Protein AF-A0A3D9FCT5-F1 (afdb_monomer_lite)

Foldseek 3Di:
DDDDDDDDDPDDPDDDDDDDDDQDPVRVVVVVVVVVVVVVVVVVDDDLVRLLVLLLLLLLLLQVLLVVLCVVLVVCVPPPVVSSVVSNVSSVVSNVRSVVSLVSSQVSCPPPVNVDHSVVSVVSSVVVNVVLVVQCPDPVSVVVSVVVSVVSNVVSVCSVPVPD

Secondary structure (DSSP, 8-state):
-------------S-------PPPHHHHHHHHHHHHHHHHHHHSS--HHHHHHHHHHHHHHHHHHHHHHHHHHHHSTTT-HHHHHHHHHHHHHHHHHHHHHHHHHHHHHTSTTT---HHHHHHHHHHHHHHHHHHT-SHHHHHHHHHHHHHHHHHHHHHH-TT-

Radius of gyration: 26.26 Å; chains: 1; bounding box: 76×43×73 Å

Structure (mmCIF, N/CA/C/O backbone):
data_AF-A0A3D9FCT5-F1
#
_entry.id   AF-A0A3D9FCT5-F1
#
loop_
_atom_site.group_PDB
_atom_site.id
_atom_site.type_symbol
_atom_site.label_atom_id
_atom_site.label_alt_id
_atom_site.label_comp_id
_atom_site.label_asym_id
_atom_site.label_entity_id
_atom_site.label_seq_id
_atom_site.pdbx_PDB_ins_code
_atom_site.Cartn_x
_atom_site.Cartn_y
_atom_site.Cartn_z
_atom_site.occupancy
_atom_site.B_iso_or_equiv
_atom_site.auth_seq_id
_atom_site.auth_comp_id
_atom_site.auth_asym_id
_atom_site.auth_atom_id
_atom_site.pdbx_PDB_model_num
ATOM 1 N N . MET A 1 1 ? -57.224 16.561 45.538 1.00 36.69 1 MET A N 1
ATOM 2 C CA . MET A 1 1 ? -55.895 16.818 46.133 1.00 36.69 1 MET A CA 1
ATOM 3 C C . MET A 1 1 ? -54.848 16.616 45.041 1.00 36.69 1 MET A C 1
ATOM 5 O O . MET A 1 1 ? -55.021 15.709 44.241 1.00 36.69 1 MET A O 1
ATOM 9 N N . LYS A 1 2 ? -53.867 17.530 44.973 1.00 34.72 2 LYS A N 1
ATOM 10 C CA . LYS A 1 2 ? -52.648 17.549 44.124 1.00 34.72 2 LYS A CA 1
ATOM 11 C C . LYS A 1 2 ? -51.843 16.222 44.280 1.00 34.72 2 LYS A C 1
ATOM 13 O O . LYS A 1 2 ? -52.062 15.564 45.287 1.00 34.72 2 LYS A O 1
ATOM 18 N N . MET A 1 3 ? -50.932 15.744 43.418 1.00 29.39 3 MET A N 1
ATOM 19 C CA . MET A 1 3 ? -49.929 16.361 42.528 1.00 29.39 3 MET A CA 1
ATOM 20 C C . MET A 1 3 ? -49.534 15.420 41.362 1.00 29.39 3 MET A C 1
ATOM 22 O O . MET A 1 3 ? -49.695 14.207 41.454 1.00 29.39 3 MET A O 1
ATOM 26 N N . LEU A 1 4 ? -48.962 16.024 40.312 1.00 44.72 4 LEU A N 1
ATOM 27 C CA . LEU A 1 4 ? -48.116 15.435 39.263 1.00 44.72 4 LEU A CA 1
ATOM 28 C C . LEU A 1 4 ? -46.773 14.915 39.817 1.00 44.72 4 LEU A C 1
ATOM 30 O O . LEU A 1 4 ? -46.311 15.407 40.844 1.00 44.72 4 LEU A O 1
ATOM 34 N N . GLY A 1 5 ? -46.102 14.032 39.069 1.00 28.80 5 GLY A N 1
ATOM 35 C CA . GLY A 1 5 ? -44.685 13.711 39.270 1.00 28.80 5 GLY A CA 1
ATOM 36 C C . GLY A 1 5 ? -44.105 12.821 38.167 1.00 28.80 5 GLY A C 1
ATOM 37 O O . GLY A 1 5 ? -44.122 11.602 38.291 1.00 28.80 5 GLY A O 1
ATOM 38 N N . LEU A 1 6 ? -43.605 13.443 37.092 1.00 39.25 6 LEU A N 1
ATOM 39 C CA . LEU A 1 6 ? -42.576 12.868 36.217 1.00 39.25 6 LEU A CA 1
ATOM 40 C C . LEU A 1 6 ? -41.269 12.709 37.011 1.00 39.25 6 LEU A C 1
ATOM 42 O O . LEU A 1 6 ? -40.951 13.591 37.801 1.00 39.25 6 LEU A O 1
ATOM 46 N N . SER A 1 7 ? -40.475 11.679 36.715 1.00 37.06 7 SER A N 1
ATOM 47 C CA . SER A 1 7 ? -39.052 11.869 36.391 1.00 37.06 7 SER A CA 1
ATOM 48 C C . SER A 1 7 ? -38.429 10.557 35.913 1.00 37.06 7 SER A C 1
ATOM 50 O O . SER A 1 7 ? -38.419 9.552 36.624 1.00 37.06 7 SER A O 1
ATOM 52 N N . ALA A 1 8 ? -37.938 10.597 34.678 1.00 38.84 8 ALA A N 1
ATOM 53 C CA . ALA A 1 8 ? -37.021 9.641 34.093 1.00 38.84 8 ALA A CA 1
ATOM 54 C C . ALA A 1 8 ? -35.593 10.138 34.344 1.00 38.84 8 ALA A C 1
ATOM 56 O O . ALA A 1 8 ? -35.323 11.308 34.103 1.00 38.84 8 ALA A O 1
ATOM 57 N N . CYS A 1 9 ? 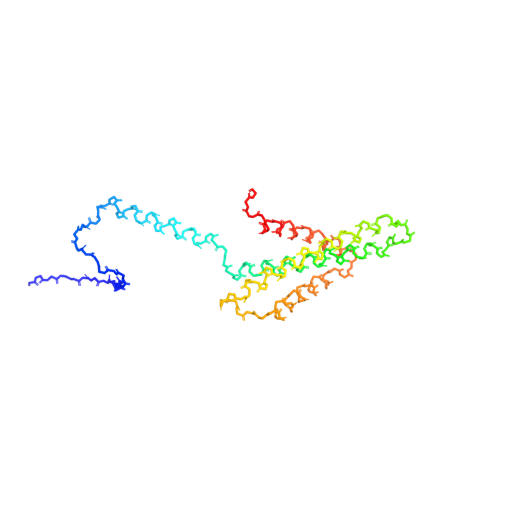-34.720 9.247 34.816 1.00 32.66 9 CYS A N 1
ATOM 58 C CA . CYS A 1 9 ? -33.325 9.066 34.390 1.00 32.66 9 CYS A CA 1
ATOM 59 C C . CYS A 1 9 ? -32.576 8.297 35.477 1.00 32.66 9 CYS A C 1
ATOM 61 O O . CYS A 1 9 ? -32.155 8.836 36.497 1.00 32.66 9 CYS A O 1
ATOM 63 N N . ALA A 1 10 ? -32.415 7.001 35.230 1.00 38.84 10 ALA A N 1
ATOM 64 C CA . ALA A 1 10 ? -31.436 6.173 35.901 1.00 38.84 10 ALA A CA 1
ATOM 65 C C . ALA A 1 10 ? -30.090 6.367 35.192 1.00 38.84 10 ALA A C 1
ATOM 67 O O . ALA A 1 10 ? -29.817 5.697 34.202 1.00 38.84 10 ALA A O 1
ATOM 68 N N . ILE A 1 11 ? -29.260 7.279 35.696 1.00 44.97 11 ILE A N 1
ATOM 69 C CA . ILE A 1 11 ? -27.805 7.231 35.520 1.00 44.97 11 ILE A CA 1
ATOM 70 C C . ILE A 1 11 ? -27.216 7.600 36.878 1.00 44.97 11 ILE A C 1
ATOM 72 O O . ILE A 1 11 ? -27.303 8.739 37.320 1.00 44.97 11 ILE A O 1
ATOM 76 N N . GLY A 1 12 ? -26.685 6.605 37.580 1.00 33.50 12 GLY A N 1
ATOM 77 C CA . GLY A 1 12 ? -26.178 6.782 38.934 1.00 33.50 12 GLY A CA 1
ATOM 78 C C . GLY A 1 12 ? -25.280 5.626 39.331 1.00 33.50 12 GLY A C 1
ATOM 79 O O . GLY A 1 12 ? -25.674 4.774 40.121 1.00 33.50 12 GLY A O 1
ATOM 80 N N . ALA A 1 13 ? -24.078 5.591 38.762 1.00 44.06 13 ALA A N 1
ATOM 81 C CA . ALA A 1 13 ? -22.981 4.784 39.281 1.00 44.06 13 ALA A CA 1
ATOM 82 C C . ALA A 1 13 ? -21.635 5.477 39.032 1.00 44.06 13 ALA A C 1
ATOM 84 O O .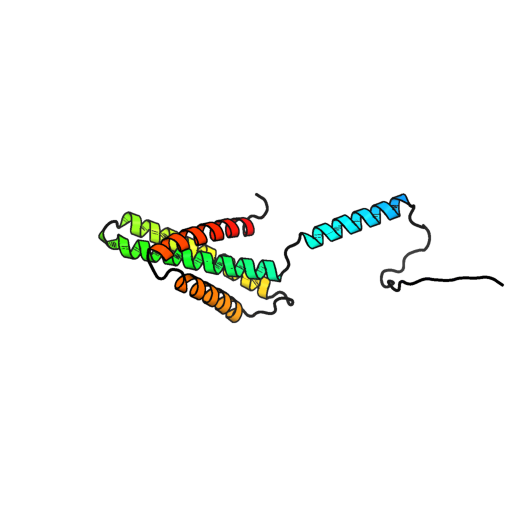 ALA A 1 13 ? -20.757 4.911 38.395 1.00 44.06 13 ALA A O 1
ATOM 85 N N . LEU A 1 14 ? -21.460 6.692 39.558 1.00 42.12 14 LEU A N 1
ATOM 86 C CA . LEU A 1 14 ? -20.135 7.198 39.914 1.00 42.12 14 LEU A CA 1
ATOM 87 C C . LEU A 1 14 ? -20.218 8.119 41.142 1.00 42.12 14 LEU A C 1
ATOM 89 O O . LEU A 1 14 ? -20.813 9.185 41.105 1.00 42.12 14 LEU A O 1
ATOM 93 N N . LEU A 1 15 ? -19.541 7.648 42.193 1.00 40.22 15 LEU A N 1
ATOM 94 C CA . LEU A 1 15 ? -18.852 8.397 43.247 1.00 40.22 15 LEU A CA 1
ATOM 95 C C . LEU A 1 15 ? -19.678 9.052 44.370 1.00 40.22 15 LEU A C 1
ATOM 97 O O . LEU A 1 15 ? -20.248 10.130 44.272 1.00 40.22 15 LEU A O 1
ATOM 101 N N . LEU A 1 16 ? -19.584 8.384 45.521 1.00 44.53 16 LEU A N 1
ATOM 102 C CA . LEU A 1 16 ? -19.779 8.901 46.871 1.00 44.53 16 LEU A CA 1
ATOM 103 C C . LEU A 1 16 ? -18.784 10.038 47.186 1.00 44.53 16 LEU A C 1
ATOM 105 O O . LEU A 1 16 ? -17.700 9.746 47.681 1.00 44.53 16 LEU A O 1
ATOM 109 N N . VAL A 1 17 ? -19.163 11.305 46.992 1.00 41.66 17 VAL A N 1
ATOM 110 C CA . VAL A 1 17 ? -18.667 12.454 47.782 1.00 41.66 17 VAL A CA 1
ATOM 111 C C . VAL A 1 17 ? -19.766 13.524 47.851 1.00 41.66 17 VAL A C 1
ATOM 113 O O . VAL A 1 17 ? -20.200 14.019 46.825 1.00 41.66 17 VAL A O 1
ATOM 116 N N . GLY A 1 18 ? -20.197 13.857 49.074 1.00 34.03 18 GLY A N 1
ATOM 117 C CA . GLY A 1 18 ? -20.740 15.160 49.497 1.00 34.03 18 GLY A CA 1
ATOM 118 C C . GLY A 1 18 ? -21.836 15.835 48.660 1.00 34.03 18 GLY A C 1
ATOM 119 O O . GLY A 1 18 ? -21.551 16.511 47.683 1.00 34.03 18 GLY A O 1
ATOM 120 N N . CYS A 1 19 ? -23.080 15.792 49.148 1.00 36.09 19 CYS A N 1
ATOM 121 C CA . CYS A 1 19 ? -24.121 16.749 48.767 1.00 36.09 19 CYS A CA 1
ATOM 122 C C . CYS A 1 19 ? -23.696 18.187 49.107 1.00 36.09 19 CYS A C 1
ATOM 124 O O . CYS A 1 19 ? -23.344 18.430 50.265 1.00 36.09 19 CYS A O 1
ATOM 126 N N . SER A 1 20 ? -23.828 19.117 48.156 1.00 44.97 20 SER A N 1
ATOM 127 C CA . SER A 1 20 ? -24.456 20.455 48.265 1.00 44.97 20 SER A CA 1
ATOM 128 C C . SER A 1 20 ? -23.808 21.386 47.243 1.00 44.97 20 SER A C 1
ATOM 130 O O . SER A 1 20 ? -22.783 21.960 47.566 1.00 44.97 20 SER A O 1
ATOM 132 N N . ASP A 1 21 ? -24.374 21.477 46.041 1.00 47.72 21 ASP A N 1
ATOM 133 C CA . ASP A 1 21 ? -24.409 22.673 45.186 1.00 47.72 21 ASP A CA 1
ATOM 134 C C . ASP A 1 21 ? -25.190 22.268 43.924 1.00 47.72 21 ASP A C 1
ATOM 136 O O . ASP A 1 21 ? -24.747 21.416 43.153 1.00 47.72 21 ASP A O 1
ATOM 140 N N . ASP A 1 22 ? -26.413 22.788 43.773 1.00 55.84 22 ASP A N 1
ATOM 141 C CA . ASP A 1 22 ? -27.092 22.759 42.474 1.00 55.84 22 ASP A CA 1
ATOM 142 C C . ASP A 1 22 ? -26.204 23.558 41.509 1.00 55.84 22 ASP A C 1
ATOM 144 O O . ASP A 1 22 ? -25.872 24.703 41.843 1.00 55.84 22 ASP A O 1
ATOM 148 N N . PRO A 1 23 ? -25.792 22.996 40.356 1.00 51.84 23 PRO A N 1
ATOM 149 C CA . PRO A 1 23 ? -25.007 23.747 39.391 1.00 51.84 23 PRO A CA 1
ATOM 150 C C . PRO A 1 23 ? -25.776 25.018 39.044 1.00 51.84 23 PRO A C 1
ATOM 152 O O . PRO A 1 23 ? -26.983 24.997 38.781 1.00 51.84 23 PRO A O 1
ATOM 155 N N . THR A 1 24 ? -25.088 26.154 39.090 1.00 64.25 24 THR A N 1
ATOM 156 C CA . THR A 1 24 ? -25.694 27.403 38.629 1.00 64.25 24 THR A CA 1
ATOM 157 C C . THR A 1 24 ? -26.109 27.243 37.163 1.00 64.25 24 THR A C 1
ATOM 159 O O . THR A 1 24 ? -25.499 26.473 36.423 1.00 64.25 24 THR A O 1
ATOM 162 N N . ALA A 1 25 ? -27.124 27.981 36.702 1.00 62.12 25 ALA A N 1
ATOM 163 C CA . ALA A 1 25 ? -27.547 27.916 35.297 1.00 62.12 25 ALA A CA 1
ATOM 164 C C . ALA A 1 25 ? -26.379 28.164 34.312 1.00 62.12 25 ALA A C 1
ATOM 166 O O . ALA A 1 25 ? -26.404 27.681 33.186 1.00 62.12 25 ALA A O 1
ATOM 167 N N . GLU A 1 26 ? -25.341 28.886 34.746 1.00 59.94 26 GLU A N 1
ATOM 168 C CA . GLU A 1 26 ? -24.109 29.124 33.987 1.00 59.94 26 GLU A CA 1
ATOM 169 C C . GLU A 1 26 ? -23.186 27.886 33.946 1.00 59.94 26 GLU A C 1
ATOM 171 O O . GLU A 1 26 ? -22.621 27.589 32.894 1.00 59.94 26 GLU A O 1
ATOM 176 N N . GLU A 1 27 ? -23.081 27.107 35.030 1.00 58.75 27 GLU A N 1
ATOM 177 C CA . GLU A 1 27 ? -22.373 25.813 35.046 1.00 58.75 27 GLU A CA 1
ATOM 178 C C . GLU A 1 27 ? -23.103 24.729 34.250 1.00 58.75 27 GLU A C 1
ATOM 180 O O . GLU A 1 27 ? -22.456 23.919 33.588 1.00 58.75 27 GLU A O 1
ATOM 185 N N . GLU A 1 28 ? -24.437 24.717 34.278 1.00 56.22 28 GLU A N 1
ATOM 186 C CA . GLU A 1 28 ? -25.246 23.785 33.484 1.00 56.22 28 GLU A CA 1
ATOM 187 C C . GLU A 1 28 ? -25.067 24.044 31.980 1.00 56.22 28 GLU A C 1
ATOM 189 O O . GLU A 1 28 ? -24.857 23.108 31.207 1.00 56.22 28 GLU A O 1
ATOM 194 N N . VAL A 1 29 ? -25.063 25.316 31.559 1.00 71.62 29 VAL A N 1
ATOM 195 C CA . VAL A 1 29 ? -24.788 25.703 30.164 1.00 71.62 29 VAL A CA 1
ATOM 196 C C . VAL A 1 29 ? -23.357 25.341 29.763 1.00 71.62 29 VAL A C 1
ATOM 198 O O . VAL A 1 29 ? -23.169 24.749 28.701 1.00 71.62 29 VAL A O 1
ATOM 201 N N . ALA A 1 30 ? -22.362 25.598 30.619 1.00 68.25 30 ALA A N 1
ATOM 202 C CA . ALA A 1 30 ? -20.970 25.240 30.342 1.00 68.25 30 ALA A CA 1
ATOM 203 C C . ALA A 1 30 ? -20.758 23.718 30.220 1.00 68.25 30 ALA A C 1
ATOM 205 O O . ALA A 1 30 ? -20.000 23.266 29.364 1.00 68.25 30 ALA A O 1
ATOM 206 N N . GLN A 1 31 ? -21.450 22.907 31.027 1.00 67.75 31 GLN A N 1
ATOM 207 C CA . GLN A 1 31 ? -21.402 21.444 30.918 1.00 67.75 31 GLN A CA 1
ATOM 208 C C . GLN A 1 31 ? -22.101 20.928 29.653 1.00 67.75 31 GLN A C 1
ATOM 210 O O . GLN A 1 31 ? -21.633 19.961 29.050 1.00 67.75 31 GLN A O 1
ATOM 215 N N . ILE A 1 32 ? -23.187 21.574 29.217 1.00 72.81 32 ILE A N 1
ATOM 216 C CA . ILE A 1 32 ? -23.876 21.245 27.961 1.00 72.81 32 ILE A CA 1
ATOM 217 C C . ILE A 1 32 ? -23.008 21.611 26.749 1.00 72.81 32 ILE A C 1
ATOM 219 O O . ILE A 1 32 ? -22.915 20.819 25.811 1.00 72.81 32 ILE A O 1
ATOM 223 N N . GLU A 1 33 ? -22.355 22.775 26.762 1.00 72.25 33 GLU A N 1
ATOM 224 C CA . GLU A 1 33 ? -21.433 23.195 25.700 1.00 72.25 33 GLU A CA 1
ATOM 225 C C . GLU A 1 33 ? -20.197 22.292 25.644 1.00 72.25 33 GLU A C 1
ATOM 227 O O . GLU A 1 33 ? -19.893 21.759 24.579 1.00 72.25 33 GLU A O 1
ATOM 232 N N . ALA A 1 34 ? -19.569 21.991 26.785 1.00 66.31 34 ALA A N 1
ATOM 233 C CA . ALA A 1 34 ? -18.449 21.050 26.852 1.00 66.31 34 ALA A CA 1
ATOM 234 C C . ALA A 1 34 ? -18.849 19.631 26.405 1.00 66.31 34 ALA A C 1
ATOM 236 O O . ALA A 1 34 ? -18.096 18.955 25.705 1.00 66.31 34 ALA A O 1
ATOM 237 N N . GLY A 1 35 ? -20.055 19.179 26.764 1.00 65.31 35 GLY A N 1
ATOM 238 C CA . GLY A 1 35 ? -20.604 17.907 26.294 1.00 65.31 35 GLY A CA 1
ATOM 239 C C . GLY A 1 35 ? -20.850 17.887 24.783 1.00 65.31 35 GLY A C 1
ATOM 240 O O . GLY A 1 35 ? -20.651 16.857 24.142 1.00 65.31 35 GLY A O 1
ATOM 241 N N . ARG A 1 36 ? -21.235 19.025 24.195 1.00 68.94 36 ARG A N 1
ATOM 242 C CA . ARG A 1 36 ? -21.443 19.178 22.751 1.00 68.94 36 ARG A CA 1
ATOM 243 C C . ARG A 1 36 ? -20.125 19.228 21.981 1.00 68.94 36 ARG A C 1
ATOM 245 O O . ARG A 1 36 ? -20.025 18.580 20.944 1.00 68.94 36 ARG A O 1
ATOM 252 N N . GLU A 1 37 ? -19.126 19.936 22.495 1.00 66.06 37 GLU A N 1
ATOM 253 C CA . GLU A 1 37 ? -17.777 19.962 21.920 1.00 66.06 37 GLU A CA 1
ATOM 254 C C . GLU A 1 37 ? -17.118 18.579 21.985 1.00 66.06 37 GLU A C 1
ATOM 256 O O . GLU A 1 37 ? -16.550 18.122 20.997 1.00 66.06 37 GLU A O 1
ATOM 261 N N . ALA A 1 38 ? -17.269 17.857 23.100 1.00 61.47 38 ALA A N 1
ATOM 262 C CA . ALA A 1 38 ? -16.791 16.481 23.222 1.00 61.47 38 ALA A CA 1
ATOM 263 C C . ALA A 1 38 ? -17.535 15.507 22.289 1.00 61.47 38 ALA A C 1
ATOM 265 O O . ALA A 1 38 ? -16.916 14.597 21.738 1.00 61.47 38 ALA A O 1
ATOM 266 N N . ALA A 1 39 ? -18.843 15.696 22.083 1.00 62.94 39 ALA A N 1
ATOM 267 C CA . ALA A 1 39 ? -19.623 14.897 21.139 1.00 62.94 39 ALA A CA 1
ATOM 268 C C . ALA A 1 39 ? -19.211 15.161 19.681 1.00 62.94 39 ALA A C 1
ATOM 270 O O . ALA A 1 39 ? -19.045 14.209 18.926 1.00 62.94 39 ALA A O 1
ATOM 271 N N . GLN A 1 40 ? -18.970 16.420 19.303 1.00 61.28 40 GLN A N 1
ATOM 272 C CA . GLN A 1 40 ? -18.458 16.759 17.970 1.00 61.28 40 GLN A CA 1
ATOM 273 C C . GLN A 1 40 ? -17.032 16.236 17.756 1.00 61.28 40 GLN A C 1
ATOM 275 O O . GLN A 1 40 ? -16.759 15.629 16.729 1.00 61.28 40 GLN A O 1
ATOM 280 N N . ALA A 1 41 ? -16.149 16.352 18.752 1.00 59.69 41 ALA A N 1
ATOM 281 C CA . ALA A 1 41 ? -14.801 15.787 18.671 1.00 59.69 41 ALA A CA 1
ATOM 282 C C . ALA A 1 41 ? -14.807 14.249 18.541 1.00 59.69 41 ALA A C 1
ATOM 284 O O . ALA A 1 41 ? -13.942 13.672 17.880 1.00 59.69 41 ALA A O 1
ATOM 285 N N . ALA A 1 42 ? -15.788 13.573 19.148 1.00 60.00 42 ALA A N 1
ATOM 286 C CA . ALA A 1 42 ? -15.983 12.134 18.988 1.00 60.00 42 ALA A CA 1
ATOM 287 C C . ALA A 1 42 ? -16.544 11.756 17.602 1.00 60.00 42 ALA A C 1
ATOM 289 O O . ALA A 1 42 ? -16.188 10.697 17.090 1.00 60.00 42 ALA A O 1
ATOM 290 N N . GLU A 1 43 ? -17.378 12.602 16.987 1.00 59.50 43 GLU A N 1
ATOM 291 C CA . GLU A 1 43 ? -17.862 12.426 15.605 1.00 59.50 43 GLU A CA 1
ATOM 292 C C . GLU A 1 43 ? -16.758 12.661 14.560 1.00 59.50 43 GLU A C 1
ATOM 294 O O . GLU A 1 43 ? -16.710 11.951 13.556 1.00 59.50 43 GLU A O 1
ATOM 299 N N . ASP A 1 44 ? -15.838 13.593 14.823 1.00 62.69 44 ASP A N 1
ATOM 300 C CA . ASP A 1 44 ? -14.695 13.896 13.951 1.00 62.69 44 ASP A CA 1
ATOM 301 C C . ASP A 1 44 ? -13.539 12.886 14.098 1.00 62.69 44 ASP A C 1
ATOM 303 O O . ASP A 1 44 ? -12.590 12.894 13.310 1.00 62.69 44 ASP A O 1
ATOM 307 N N . THR A 1 45 ? -13.601 11.986 15.087 1.00 67.94 45 THR A N 1
ATOM 308 C CA . THR A 1 45 ? -12.595 10.933 15.259 1.00 67.94 45 THR A CA 1
ATOM 309 C C . THR A 1 45 ? -12.896 9.768 14.305 1.00 67.94 45 THR A C 1
ATOM 311 O O . THR A 1 45 ? -13.919 9.097 14.468 1.00 67.94 45 THR A O 1
ATOM 314 N N . PRO A 1 46 ? -12.023 9.460 13.322 1.00 72.00 46 PRO A N 1
ATOM 315 C CA . PRO A 1 46 ? -12.254 8.343 12.413 1.00 72.00 46 PRO A CA 1
ATOM 316 C C . PRO A 1 46 ? -12.363 7.028 13.193 1.00 72.00 46 PR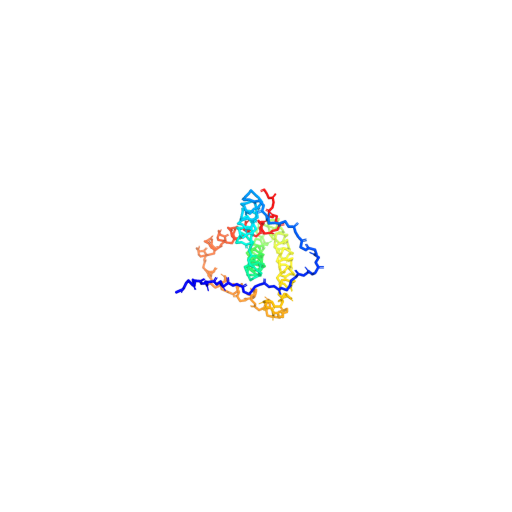O A C 1
ATOM 318 O O . PRO A 1 46 ? -11.542 6.738 14.066 1.00 72.00 46 PRO A O 1
ATOM 321 N N . SER A 1 47 ? -13.373 6.218 12.867 1.00 84.31 47 SER A N 1
ATOM 322 C CA . SER A 1 47 ? -13.594 4.928 13.527 1.00 84.31 47 SER A CA 1
ATOM 323 C C . SER A 1 47 ? -12.385 4.000 13.370 1.00 84.31 47 SER A C 1
ATOM 325 O O . SER A 1 47 ? -11.656 4.078 12.380 1.00 84.31 47 SER A O 1
ATOM 327 N N . VAL A 1 48 ? -12.192 3.074 14.316 1.00 83.12 48 VAL A N 1
ATOM 328 C CA . VAL A 1 48 ? -11.111 2.069 14.252 1.00 83.12 48 VAL A CA 1
ATOM 329 C C . VAL A 1 48 ? -11.179 1.271 12.940 1.00 83.12 48 VAL A C 1
ATOM 331 O O . VAL A 1 48 ? -10.149 0.996 12.331 1.00 83.12 48 VAL A O 1
ATOM 334 N N . GLN A 1 49 ? -12.391 0.979 12.451 1.00 83.88 49 GLN A N 1
ATOM 335 C CA . GLN A 1 49 ? -12.608 0.342 11.147 1.00 83.88 49 GLN A CA 1
ATOM 336 C C . GLN A 1 49 ? -12.129 1.215 9.984 1.00 83.88 49 GLN A C 1
ATOM 338 O O . GLN A 1 49 ? -11.423 0.721 9.115 1.00 83.88 49 GLN A O 1
ATOM 343 N N . SER A 1 50 ? -12.453 2.511 9.989 1.00 86.06 50 SER A N 1
ATOM 344 C CA . SER A 1 50 ? -11.994 3.448 8.954 1.00 86.06 50 SER A 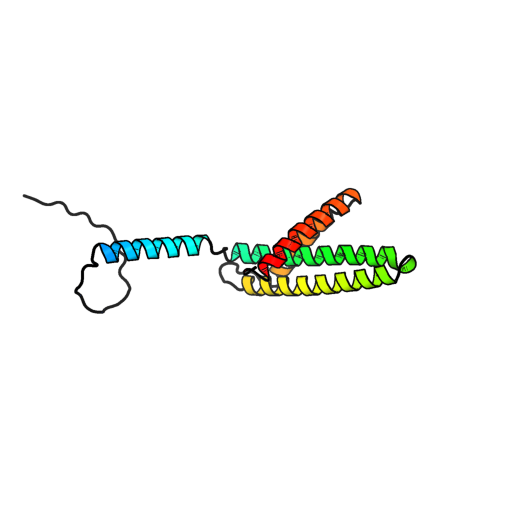CA 1
ATOM 345 C C . SER A 1 50 ? -10.466 3.545 8.922 1.00 86.06 50 SER A C 1
ATOM 347 O O . SER A 1 50 ? -9.858 3.512 7.855 1.00 86.06 50 SER A O 1
ATOM 349 N N . GLN A 1 51 ? -9.825 3.582 10.095 1.00 84.94 51 GLN A N 1
ATOM 350 C CA . GLN A 1 51 ? -8.364 3.585 10.202 1.00 84.94 51 GLN A CA 1
ATOM 351 C C . GLN A 1 51 ? -7.744 2.279 9.680 1.00 84.94 51 GLN A C 1
ATOM 353 O O . GLN A 1 51 ? -6.719 2.316 9.000 1.00 84.94 51 GLN A O 1
ATOM 358 N N . TYR A 1 52 ? -8.368 1.132 9.971 1.00 87.19 52 TYR A N 1
ATOM 359 C CA . TYR A 1 52 ? -7.951 -0.165 9.439 1.00 87.19 52 TYR A CA 1
ATOM 360 C C . TYR A 1 52 ? -8.057 -0.209 7.911 1.00 87.19 52 TYR A C 1
ATOM 362 O O . TYR A 1 52 ? -7.072 -0.514 7.239 1.00 87.19 52 TYR A O 1
ATOM 370 N N . ASP A 1 53 ? -9.225 0.136 7.364 1.00 86.69 53 ASP A N 1
ATOM 371 C CA . ASP A 1 53 ? -9.492 0.102 5.924 1.00 86.69 53 ASP A CA 1
ATOM 372 C C . ASP A 1 53 ? -8.533 1.028 5.166 1.00 86.69 53 ASP A C 1
ATOM 374 O O . ASP A 1 53 ? -8.005 0.660 4.116 1.00 86.69 53 ASP A O 1
ATOM 378 N N . ALA A 1 54 ? -8.244 2.201 5.734 1.00 86.69 54 ALA A N 1
ATOM 379 C CA . ALA A 1 54 ? -7.292 3.144 5.171 1.00 86.69 54 ALA A CA 1
ATOM 380 C C . ALA A 1 54 ? -5.855 2.593 5.173 1.00 86.69 54 ALA A C 1
ATOM 382 O O . ALA A 1 54 ? -5.170 2.670 4.156 1.00 86.69 54 ALA A O 1
ATOM 383 N N . ALA A 1 55 ? -5.404 1.967 6.267 1.00 87.25 55 ALA A N 1
ATOM 384 C CA . ALA A 1 55 ? -4.072 1.362 6.334 1.00 87.25 55 ALA A CA 1
ATOM 385 C C . ALA A 1 55 ? -3.910 0.186 5.350 1.00 87.25 55 ALA A C 1
ATOM 387 O O . ALA A 1 55 ? -2.877 0.067 4.689 1.00 87.25 55 ALA A O 1
ATOM 388 N N . VAL A 1 56 ? -4.938 -0.658 5.206 1.00 88.19 56 VAL A N 1
ATOM 389 C CA . VAL A 1 56 ? -4.960 -1.749 4.217 1.00 88.19 56 VAL A CA 1
ATOM 390 C C . VAL A 1 56 ? -4.951 -1.194 2.790 1.00 88.19 56 VAL A C 1
ATOM 392 O O . VAL A 1 56 ? -4.180 -1.676 1.956 1.00 88.19 56 VAL A O 1
ATOM 395 N N . GLY A 1 57 ? -5.759 -0.164 2.517 1.00 88.00 57 GLY A N 1
ATOM 396 C CA . GLY A 1 57 ? -5.781 0.532 1.230 1.00 88.00 57 GLY A CA 1
ATOM 397 C C . GLY A 1 57 ? -4.404 1.080 0.864 1.00 88.00 57 GLY A C 1
ATOM 398 O O . GLY A 1 57 ? -3.875 0.749 -0.191 1.00 88.00 57 GLY A O 1
ATOM 399 N N . CYS A 1 58 ? -3.764 1.799 1.784 1.00 88.25 58 CYS A N 1
ATOM 400 C CA . CYS A 1 58 ? -2.433 2.362 1.573 1.00 88.25 58 CYS A CA 1
ATOM 401 C C . CYS A 1 58 ? -1.346 1.311 1.356 1.00 88.25 58 CYS A C 1
ATOM 403 O O . CYS A 1 58 ? -0.488 1.478 0.486 1.00 88.25 58 CYS A O 1
ATOM 405 N N . ALA A 1 59 ? -1.397 0.198 2.091 1.00 87.62 59 ALA A N 1
ATOM 406 C CA . ALA A 1 59 ? -0.487 -0.915 1.858 1.00 87.62 59 ALA A CA 1
ATOM 407 C C . ALA A 1 59 ? -0.643 -1.476 0.434 1.00 87.62 59 ALA A C 1
ATOM 409 O O . ALA A 1 59 ? 0.354 -1.692 -0.255 1.00 87.62 59 ALA A O 1
ATOM 410 N N . ALA A 1 60 ? -1.880 -1.667 -0.030 1.00 87.12 60 ALA A N 1
ATOM 411 C CA . ALA A 1 60 ? -2.153 -2.175 -1.370 1.00 87.12 60 ALA A CA 1
ATOM 412 C C . ALA A 1 60 ? -1.756 -1.178 -2.473 1.00 87.12 60 ALA A C 1
ATOM 414 O O . ALA A 1 60 ? -1.149 -1.584 -3.468 1.00 87.12 60 ALA A O 1
ATOM 415 N N . THR A 1 61 ? -2.034 0.117 -2.305 1.00 87.00 61 THR A N 1
ATOM 416 C CA . THR A 1 61 ? -1.631 1.170 -3.251 1.00 87.00 61 THR A CA 1
ATOM 417 C C . THR A 1 61 ? -0.110 1.210 -3.400 1.00 87.00 61 THR A C 1
ATOM 419 O O . THR A 1 61 ? 0.390 1.153 -4.524 1.00 87.00 61 THR A O 1
ATOM 422 N N . ALA A 1 62 ? 0.642 1.184 -2.296 1.00 86.62 62 ALA A N 1
ATOM 423 C CA . ALA A 1 62 ? 2.105 1.181 -2.328 1.00 86.62 62 ALA A CA 1
ATOM 424 C C . ALA A 1 62 ? 2.687 -0.084 -3.002 1.00 86.62 62 ALA A C 1
ATOM 426 O O . ALA A 1 62 ? 3.608 0.014 -3.816 1.00 86.62 62 ALA A O 1
ATOM 427 N N . VAL A 1 63 ? 2.109 -1.274 -2.769 1.00 86.31 63 VAL A N 1
ATOM 428 C CA . VAL A 1 63 ? 2.478 -2.500 -3.517 1.00 86.31 63 VAL A CA 1
ATOM 429 C C . VAL A 1 63 ? 2.262 -2.314 -5.020 1.00 86.31 63 VAL A C 1
ATOM 431 O O . VAL A 1 63 ? 3.092 -2.722 -5.836 1.00 86.31 63 VAL A O 1
ATOM 434 N N . ASN A 1 64 ? 1.164 -1.673 -5.407 1.00 84.62 64 ASN A N 1
ATOM 435 C CA . ASN A 1 64 ? 0.832 -1.474 -6.809 1.00 84.62 64 ASN A CA 1
ATOM 436 C C . ASN A 1 64 ? 1.730 -0.450 -7.503 1.00 84.62 64 ASN A C 1
ATOM 438 O O . ASN A 1 64 ? 2.188 -0.706 -8.618 1.00 84.62 64 ASN A O 1
ATOM 442 N N . VAL A 1 65 ? 2.056 0.658 -6.838 1.00 85.00 65 VAL A N 1
ATOM 443 C CA . VAL A 1 65 ? 3.044 1.625 -7.336 1.00 85.00 65 VAL A CA 1
ATOM 444 C C . VAL A 1 65 ? 4.412 0.953 -7.497 1.00 85.00 65 VAL A C 1
ATOM 446 O O . VAL A 1 65 ? 5.066 1.118 -8.530 1.00 85.00 65 VAL A O 1
ATOM 449 N N . ALA A 1 66 ? 4.821 0.105 -6.548 1.00 86.38 66 ALA A N 1
ATOM 450 C CA . ALA A 1 66 ? 6.045 -0.679 -6.690 1.00 86.38 66 ALA A CA 1
ATOM 451 C C . ALA A 1 66 ? 6.008 -1.624 -7.903 1.00 86.38 66 ALA A C 1
ATOM 453 O O . ALA A 1 66 ? 6.988 -1.724 -8.644 1.00 86.38 66 ALA A O 1
ATOM 454 N N . ASN A 1 67 ? 4.877 -2.289 -8.151 1.00 84.88 67 ASN A N 1
ATOM 455 C CA . ASN A 1 67 ? 4.699 -3.148 -9.323 1.00 84.88 67 ASN A CA 1
ATOM 456 C C . ASN A 1 67 ? 4.804 -2.361 -10.639 1.00 84.88 67 ASN A C 1
ATOM 458 O O . ASN A 1 67 ? 5.454 -2.832 -11.573 1.00 84.88 67 ASN A O 1
ATOM 462 N N . VAL A 1 68 ? 4.233 -1.153 -10.707 1.00 84.12 68 VAL A N 1
ATOM 463 C CA . VAL A 1 68 ? 4.367 -0.243 -11.859 1.00 84.12 68 VAL A CA 1
ATOM 464 C C . VAL A 1 68 ? 5.836 0.086 -12.121 1.00 84.12 68 VAL A C 1
ATOM 466 O O . VAL A 1 68 ? 6.318 -0.082 -13.243 1.00 84.12 68 VAL A O 1
ATOM 469 N N . PHE A 1 69 ? 6.578 0.486 -11.088 1.00 85.31 69 PHE A N 1
ATOM 470 C CA . PHE A 1 69 ? 8.001 0.780 -11.226 1.00 85.31 69 PHE A CA 1
ATOM 471 C C . PHE A 1 69 ? 8.833 -0.448 -11.613 1.00 85.31 69 PHE A C 1
ATOM 473 O O . PHE A 1 69 ? 9.754 -0.322 -12.417 1.00 85.31 69 PHE A O 1
ATOM 480 N N . ASN A 1 70 ? 8.485 -1.645 -11.134 1.00 85.00 70 ASN A N 1
ATOM 481 C CA . ASN A 1 70 ? 9.132 -2.885 -11.569 1.00 85.00 70 ASN A CA 1
ATOM 482 C C . ASN A 1 70 ? 8.901 -3.172 -13.061 1.00 85.00 70 ASN A C 1
ATOM 484 O O . ASN A 1 70 ? 9.829 -3.592 -13.753 1.00 85.00 70 ASN A O 1
ATOM 488 N N . VAL A 1 71 ? 7.695 -2.911 -13.580 1.00 84.56 71 VAL A N 1
ATOM 489 C CA . VAL A 1 71 ? 7.405 -3.039 -15.018 1.00 84.56 71 VAL A CA 1
ATOM 490 C C . VAL A 1 71 ? 8.241 -2.047 -15.826 1.00 84.56 71 VAL A C 1
ATOM 492 O O . VAL A 1 71 ? 8.884 -2.457 -16.795 1.00 84.56 71 VAL A O 1
ATOM 495 N N . ILE A 1 72 ? 8.303 -0.780 -15.402 1.00 82.69 72 ILE A N 1
ATOM 496 C CA . ILE A 1 72 ? 9.147 0.247 -16.038 1.00 82.69 72 ILE A CA 1
ATOM 497 C C . ILE A 1 72 ? 10.612 -0.202 -16.036 1.00 82.69 72 ILE A C 1
ATOM 499 O O . ILE A 1 72 ? 11.245 -0.248 -17.086 1.00 82.69 72 ILE A O 1
ATOM 503 N N . ALA A 1 73 ? 11.125 -0.637 -14.883 1.00 83.94 73 ALA A N 1
ATOM 504 C CA . ALA A 1 73 ? 12.499 -1.100 -14.751 1.00 83.94 73 ALA A CA 1
ATOM 505 C C . ALA A 1 73 ? 12.832 -2.280 -15.670 1.00 83.94 73 ALA A C 1
ATOM 507 O O . ALA A 1 73 ? 13.936 -2.343 -16.199 1.00 83.94 73 ALA A O 1
ATOM 508 N N . SER A 1 74 ? 11.897 -3.217 -15.849 1.00 84.81 74 SER A N 1
ATOM 509 C CA . SER A 1 74 ? 12.082 -4.355 -16.757 1.00 84.81 74 SER A CA 1
ATOM 510 C C . SER A 1 74 ? 12.001 -3.963 -18.234 1.00 84.81 74 SER A C 1
ATOM 512 O O . SER A 1 74 ? 12.664 -4.569 -19.069 1.00 84.81 74 SER A O 1
ATOM 514 N N . THR A 1 75 ? 11.205 -2.942 -18.557 1.00 87.31 75 THR A N 1
ATOM 515 C CA . THR A 1 75 ? 11.031 -2.455 -19.932 1.00 87.31 75 THR A CA 1
ATOM 516 C C . THR A 1 75 ? 12.257 -1.668 -20.393 1.00 87.31 75 THR A C 1
ATOM 518 O O . THR A 1 75 ? 12.675 -1.799 -21.543 1.00 87.31 75 THR A O 1
ATOM 521 N N . ASP A 1 76 ? 12.859 -0.898 -19.484 1.00 85.31 76 ASP A N 1
ATOM 522 C CA . ASP A 1 76 ? 13.971 0.005 -19.786 1.00 85.31 76 ASP A CA 1
ATOM 523 C C . ASP A 1 76 ? 15.356 -0.605 -19.502 1.00 85.31 76 ASP A C 1
ATOM 525 O O . ASP A 1 76 ? 16.369 0.064 -19.699 1.00 85.31 76 ASP A O 1
ATOM 529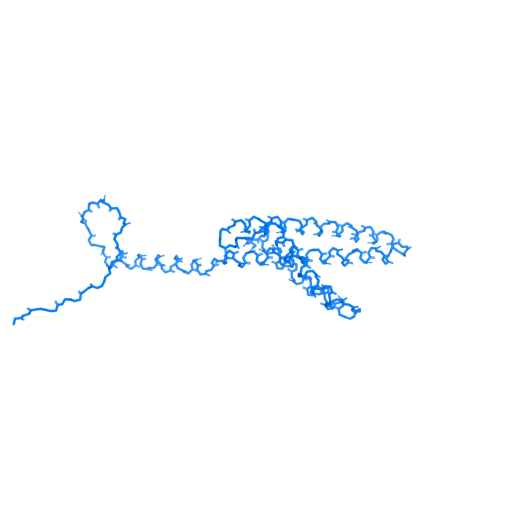 N N . GLU A 1 77 ? 15.432 -1.866 -19.057 1.00 82.62 77 GLU A N 1
ATOM 530 C CA . GLU A 1 77 ? 16.677 -2.506 -18.597 1.00 82.62 77 GLU A CA 1
ATOM 531 C C . GLU A 1 77 ? 17.819 -2.424 -19.626 1.00 82.62 77 GLU A C 1
ATOM 533 O O . GLU A 1 77 ? 18.955 -2.117 -19.260 1.00 82.62 77 GLU A O 1
ATOM 538 N N . ASP A 1 78 ? 17.504 -2.625 -20.909 1.00 88.81 78 ASP A N 1
ATOM 539 C CA . ASP A 1 78 ? 18.483 -2.596 -22.002 1.00 88.81 78 ASP A CA 1
ATOM 540 C C . ASP A 1 78 ? 18.584 -1.227 -22.698 1.00 88.81 78 ASP A C 1
ATOM 542 O O . ASP A 1 78 ? 19.637 -0.867 -23.229 1.00 88.81 78 ASP A O 1
ATOM 546 N N . SER A 1 79 ? 17.485 -0.468 -22.746 1.00 91.06 79 SER A N 1
ATOM 547 C CA . SER A 1 79 ? 17.386 0.784 -23.509 1.00 91.06 79 SER A CA 1
ATOM 548 C C . SER A 1 79 ? 17.847 2.001 -22.704 1.00 91.06 79 SER A C 1
ATOM 550 O O . SER A 1 79 ? 18.418 2.932 -23.278 1.00 91.06 79 SER A O 1
ATOM 552 N N . ASN A 1 80 ? 17.623 1.993 -21.388 1.00 90.94 80 ASN A N 1
ATOM 553 C CA . ASN A 1 80 ? 17.989 3.061 -20.470 1.00 90.94 80 ASN A CA 1
ATOM 554 C C . ASN A 1 80 ? 18.267 2.511 -19.050 1.00 90.94 80 ASN A C 1
ATOM 556 O O . ASN A 1 80 ? 17.427 2.620 -18.150 1.00 90.94 80 ASN A O 1
ATOM 560 N N . PRO A 1 81 ? 19.469 1.955 -18.806 1.00 91.94 81 PRO A N 1
ATOM 561 C CA . PRO A 1 81 ? 19.788 1.276 -17.548 1.00 91.94 81 PRO A CA 1
ATOM 562 C C . PRO A 1 81 ? 19.776 2.201 -16.321 1.00 91.94 81 PRO A C 1
ATOM 564 O O . PRO A 1 81 ? 19.536 1.738 -15.207 1.00 91.94 81 PRO A O 1
ATOM 567 N N . GLU A 1 82 ? 20.017 3.504 -16.497 1.00 93.38 82 GLU A N 1
ATOM 568 C CA . GLU A 1 82 ? 19.944 4.483 -15.405 1.00 93.38 82 GLU A CA 1
ATOM 569 C C . GLU A 1 82 ? 18.495 4.691 -14.950 1.00 93.38 82 GLU A C 1
ATOM 571 O O . GLU A 1 82 ? 18.200 4.627 -13.756 1.00 93.38 82 GLU A O 1
ATOM 576 N N . GLN A 1 83 ? 17.573 4.842 -15.904 1.00 83.38 83 GLN A N 1
ATOM 577 C CA . GLN A 1 83 ? 16.141 4.931 -15.623 1.00 83.38 83 GLN A CA 1
ATOM 578 C C . GLN A 1 83 ? 15.605 3.635 -15.006 1.00 83.38 83 GLN A C 1
ATOM 580 O O . GLN A 1 83 ? 14.837 3.687 -14.044 1.00 83.38 83 GLN A O 1
ATOM 585 N N . ALA A 1 84 ? 16.064 2.475 -15.485 1.00 84.19 84 ALA A N 1
ATOM 586 C CA . ALA A 1 84 ? 15.716 1.191 -14.889 1.00 84.19 84 ALA A CA 1
ATOM 587 C C . ALA A 1 84 ? 16.203 1.069 -13.434 1.00 84.19 84 ALA A C 1
ATOM 589 O O . ALA A 1 84 ? 15.463 0.598 -12.569 1.00 84.19 84 ALA A O 1
ATOM 590 N N . ALA A 1 85 ? 17.423 1.526 -13.133 1.00 89.50 85 ALA A N 1
ATOM 591 C CA . ALA A 1 85 ? 17.954 1.539 -11.770 1.00 89.50 85 ALA A CA 1
ATOM 592 C C . ALA A 1 85 ? 17.167 2.487 -10.851 1.00 89.50 85 ALA A C 1
ATOM 594 O O . ALA A 1 85 ? 16.847 2.117 -9.721 1.00 89.50 85 ALA A O 1
ATOM 595 N N . GLN A 1 86 ? 16.801 3.674 -11.340 1.00 90.50 86 GLN A N 1
ATOM 596 C CA . GLN A 1 86 ? 15.959 4.611 -10.597 1.00 90.50 86 GLN A CA 1
ATOM 597 C C . GLN A 1 86 ? 14.571 4.021 -10.314 1.00 90.50 86 GLN A C 1
ATOM 599 O O . GLN A 1 86 ? 14.094 4.088 -9.182 1.00 90.50 86 GLN A O 1
ATOM 604 N N . ALA A 1 87 ? 13.941 3.395 -11.311 1.00 83.12 87 ALA A N 1
ATOM 605 C CA . ALA A 1 87 ? 12.647 2.744 -11.145 1.00 83.12 87 ALA A CA 1
ATOM 606 C C . ALA A 1 87 ? 12.711 1.607 -10.107 1.00 83.12 87 ALA A C 1
ATOM 608 O O . ALA A 1 87 ? 11.840 1.529 -9.247 1.00 83.12 87 ALA A O 1
ATOM 609 N N . ARG A 1 88 ? 13.776 0.792 -10.089 1.00 88.38 88 ARG A N 1
ATOM 610 C CA . ARG A 1 88 ? 13.990 -0.211 -9.021 1.00 88.38 88 ARG A CA 1
ATOM 611 C C . ARG A 1 88 ? 14.083 0.433 -7.639 1.00 88.38 88 ARG A C 1
ATOM 613 O O . ARG A 1 88 ? 13.419 -0.034 -6.721 1.00 88.38 88 ARG A O 1
ATOM 620 N N . GLY A 1 89 ? 14.839 1.524 -7.506 1.00 88.94 89 GLY A N 1
ATOM 621 C CA . GLY A 1 89 ? 14.928 2.273 -6.248 1.00 88.94 89 GLY A CA 1
ATOM 622 C C . GLY A 1 89 ? 13.562 2.777 -5.767 1.00 88.94 89 GLY A C 1
ATOM 623 O O . GLY A 1 89 ? 13.207 2.594 -4.604 1.00 88.94 89 GLY A O 1
ATOM 624 N N . ASN A 1 90 ? 12.748 3.321 -6.675 1.00 86.81 90 ASN A N 1
ATOM 625 C CA . ASN A 1 90 ? 11.388 3.760 -6.353 1.00 86.81 90 ASN A CA 1
ATOM 626 C C . ASN A 1 90 ? 10.477 2.584 -5.964 1.00 86.81 90 ASN A C 1
ATOM 628 O O . ASN A 1 90 ? 9.670 2.710 -5.041 1.00 86.81 90 ASN A O 1
ATOM 632 N N . ALA A 1 91 ? 10.606 1.433 -6.632 1.00 81.56 91 ALA A N 1
ATOM 633 C CA . ALA A 1 91 ? 9.862 0.226 -6.282 1.00 81.56 91 ALA A CA 1
ATOM 634 C C . ALA A 1 91 ? 10.229 -0.280 -4.878 1.00 81.56 91 ALA A C 1
ATOM 636 O O . ALA A 1 91 ? 9.348 -0.620 -4.091 1.00 81.56 91 ALA A O 1
ATOM 637 N N . GLU A 1 92 ? 11.518 -0.292 -4.534 1.00 84.75 92 GLU A N 1
ATOM 638 C CA . GLU A 1 92 ? 12.004 -0.680 -3.205 1.00 84.75 92 GLU A CA 1
ATOM 639 C C . GLU A 1 92 ? 11.499 0.259 -2.102 1.00 84.75 92 GLU A C 1
ATOM 641 O O . GLU A 1 92 ? 11.093 -0.205 -1.029 1.00 84.75 92 GLU A O 1
ATOM 646 N N . GLN A 1 93 ? 11.476 1.567 -2.371 1.00 86.44 93 GLN A N 1
ATOM 647 C CA . GLN A 1 93 ? 10.912 2.553 -1.453 1.00 86.44 93 GLN A CA 1
ATOM 648 C C . GLN A 1 93 ? 9.418 2.296 -1.215 1.00 86.44 93 GLN A C 1
ATOM 650 O O . GLN A 1 93 ? 9.002 2.135 -0.068 1.00 86.44 93 GLN A O 1
ATOM 655 N N . ASN A 1 94 ? 8.632 2.146 -2.282 1.00 84.00 94 ASN A N 1
ATOM 656 C CA . ASN A 1 94 ? 7.197 1.875 -2.177 1.00 84.00 94 ASN A CA 1
ATOM 657 C C . ASN A 1 94 ? 6.912 0.545 -1.458 1.00 84.00 94 ASN A C 1
ATOM 659 O O . ASN A 1 94 ? 6.001 0.452 -0.644 1.00 84.00 94 ASN A O 1
ATOM 663 N N . MET A 1 95 ? 7.738 -0.488 -1.658 1.00 83.50 95 MET A N 1
ATOM 664 C CA . MET A 1 95 ? 7.625 -1.735 -0.888 1.00 83.50 95 MET A CA 1
ATOM 665 C C . MET A 1 95 ? 7.952 -1.553 0.599 1.00 83.50 95 MET A C 1
ATOM 667 O O . MET A 1 95 ? 7.449 -2.302 1.439 1.00 83.50 95 MET A O 1
ATOM 671 N N . THR A 1 96 ? 8.804 -0.590 0.946 1.00 87.75 96 THR A N 1
ATOM 672 C CA . THR A 1 96 ? 9.096 -0.247 2.343 1.00 87.75 96 THR A CA 1
ATOM 673 C C . THR A 1 96 ? 7.904 0.458 2.984 1.00 87.75 96 THR A C 1
ATOM 675 O O . THR A 1 96 ? 7.495 0.079 4.082 1.00 87.75 96 THR A O 1
ATOM 678 N N . GLU A 1 97 ? 7.293 1.404 2.274 1.00 85.75 97 GLU A N 1
ATOM 679 C CA . GLU A 1 97 ? 6.068 2.093 2.695 1.00 85.75 97 GLU A CA 1
ATOM 680 C C . GLU A 1 97 ? 4.893 1.115 2.830 1.00 85.75 97 GLU A C 1
ATOM 682 O O . GLU A 1 97 ? 4.234 1.081 3.870 1.00 85.75 97 GLU A O 1
ATOM 687 N N . ALA A 1 98 ? 4.706 0.215 1.859 1.00 85.50 98 ALA A N 1
ATOM 688 C CA . ALA A 1 98 ? 3.699 -0.843 1.914 1.00 85.50 98 ALA A CA 1
ATOM 689 C C . ALA A 1 98 ? 3.818 -1.698 3.183 1.00 85.50 98 ALA A C 1
ATOM 691 O O . ALA A 1 98 ? 2.821 -2.015 3.831 1.00 85.50 98 ALA A O 1
ATOM 692 N N . ARG A 1 99 ? 5.049 -2.056 3.574 1.00 86.06 99 ARG A N 1
ATOM 693 C CA . ARG A 1 99 ? 5.306 -2.814 4.808 1.00 86.06 99 ARG A CA 1
ATOM 694 C C . ARG A 1 99 ? 4.971 -2.004 6.055 1.00 86.06 99 ARG A C 1
ATOM 696 O O . ARG A 1 99 ? 4.465 -2.587 7.010 1.00 86.06 99 ARG A O 1
ATOM 703 N N . ALA A 1 100 ? 5.250 -0.704 6.064 1.00 85.56 100 ALA A N 1
ATOM 704 C CA . ALA A 1 100 ? 4.907 0.164 7.186 1.00 85.56 100 ALA A CA 1
ATOM 705 C C . ALA A 1 100 ? 3.382 0.262 7.363 1.00 85.56 100 ALA A C 1
ATOM 707 O O . ALA A 1 100 ? 2.880 0.049 8.467 1.00 85.56 100 ALA A O 1
ATOM 708 N N . PHE A 1 101 ? 2.637 0.466 6.273 1.00 86.88 101 PHE A N 1
ATOM 709 C CA . PHE A 1 101 ? 1.173 0.484 6.303 1.00 86.88 101 PHE A CA 1
ATOM 710 C C . PHE A 1 101 ? 0.572 -0.871 6.688 1.00 86.88 101 PHE A C 1
ATOM 712 O O . PHE A 1 101 ? -0.333 -0.925 7.516 1.00 86.88 101 PHE A O 1
ATOM 719 N N . ALA A 1 102 ? 1.119 -1.980 6.182 1.00 85.50 102 ALA A N 1
ATOM 720 C CA . ALA A 1 102 ? 0.691 -3.317 6.590 1.00 85.50 102 ALA A CA 1
ATOM 721 C C . ALA A 1 102 ? 0.925 -3.554 8.092 1.00 85.50 102 ALA A C 1
ATOM 723 O O . ALA A 1 102 ? 0.064 -4.099 8.775 1.00 85.50 102 ALA A O 1
ATOM 724 N N . GLN A 1 103 ? 2.052 -3.089 8.643 1.00 88.62 103 GLN A N 1
ATOM 725 C CA . GLN A 1 103 ? 2.314 -3.155 10.085 1.00 88.62 103 GLN A CA 1
ATOM 726 C C . GLN A 1 103 ? 1.352 -2.282 10.897 1.00 88.62 103 GLN A C 1
ATOM 728 O O . GLN A 1 103 ? 0.973 -2.670 12.002 1.00 88.62 103 GLN A O 1
ATOM 733 N N . GLN A 1 104 ? 0.953 -1.121 10.377 1.00 87.94 104 GLN A N 1
ATOM 734 C CA . GLN A 1 104 ? -0.073 -0.283 10.995 1.00 87.94 104 GLN A CA 1
ATOM 735 C C . GLN A 1 104 ? -1.437 -0.988 10.974 1.00 87.94 104 GLN A C 1
ATOM 737 O O . GLN A 1 104 ? -2.085 -1.081 12.015 1.00 87.94 104 GLN A O 1
ATOM 742 N N . ALA A 1 105 ? -1.834 -1.568 9.838 1.00 85.69 105 ALA A N 1
ATOM 743 C CA . ALA A 1 105 ? -3.055 -2.361 9.715 1.00 85.69 105 ALA A CA 1
ATOM 744 C C . ALA A 1 105 ? -3.048 -3.564 10.673 1.00 85.69 105 ALA A C 1
ATOM 746 O O . ALA A 1 105 ? -4.034 -3.800 11.363 1.00 85.69 105 ALA A O 1
ATOM 747 N N . GLU A 1 106 ? -1.922 -4.276 10.800 1.00 86.94 106 GLU A N 1
ATOM 748 C CA . GLU A 1 106 ? -1.748 -5.360 11.775 1.00 86.94 106 GLU A CA 1
ATOM 749 C C . GLU A 1 106 ? -1.880 -4.879 13.230 1.00 86.94 106 GLU A C 1
ATOM 751 O O . GLU A 1 106 ? -2.356 -5.628 14.082 1.00 86.94 106 GLU A O 1
ATOM 756 N N . GLN A 1 107 ? -1.435 -3.661 13.552 1.00 86.88 107 GLN A N 1
ATOM 757 C CA . GLN A 1 107 ? -1.582 -3.091 14.895 1.00 86.88 107 GLN A CA 1
ATOM 758 C C . GLN A 1 107 ? -3.036 -2.720 15.187 1.00 86.88 107 GLN A C 1
ATOM 760 O O . GLN A 1 107 ? -3.531 -3.051 16.263 1.00 86.88 107 GLN A O 1
ATOM 765 N N . ILE A 1 108 ? -3.725 -2.101 14.226 1.00 85.88 108 ILE A N 1
ATOM 766 C CA . ILE A 1 108 ? -5.141 -1.733 14.343 1.00 85.88 108 ILE A CA 1
ATOM 767 C C . ILE A 1 108 ? -6.022 -2.989 14.388 1.00 85.88 108 ILE A C 1
ATOM 769 O O . ILE A 1 108 ? -6.958 -3.059 15.175 1.00 85.88 108 ILE A O 1
ATOM 773 N N . ALA A 1 109 ? -5.684 -4.029 13.622 1.00 85.38 109 ALA A N 1
ATOM 774 C CA . ALA A 1 109 ? -6.409 -5.300 13.594 1.00 85.38 109 ALA A CA 1
ATOM 775 C C . ALA A 1 109 ? -6.443 -6.032 14.945 1.00 85.38 109 ALA A C 1
ATOM 777 O O . ALA A 1 109 ? -7.349 -6.832 15.187 1.00 85.38 109 ALA A O 1
ATOM 778 N N . ARG A 1 110 ? -5.474 -5.748 15.830 1.00 81.88 110 ARG A N 1
ATOM 779 C CA . ARG A 1 110 ? -5.440 -6.265 17.209 1.00 81.88 110 ARG A CA 1
ATOM 780 C C . ARG A 1 110 ? -6.471 -5.599 18.115 1.00 81.88 110 ARG A C 1
ATOM 782 O O . ARG A 1 110 ? -6.692 -6.102 19.218 1.00 81.88 110 ARG A O 1
ATOM 789 N N . ASP A 1 111 ? -7.072 -4.491 17.688 1.00 83.81 111 ASP A N 1
ATOM 790 C CA . ASP A 1 111 ? -8.210 -3.914 18.385 1.00 83.81 111 ASP A CA 1
ATOM 791 C C . ASP A 1 111 ? -9.365 -4.938 18.408 1.00 83.81 111 ASP A C 1
ATOM 793 O O . ASP A 1 111 ? -9.710 -5.503 17.362 1.00 83.81 111 ASP A O 1
ATOM 797 N N . PRO A 1 112 ? -9.982 -5.201 19.576 1.00 74.94 112 PRO A N 1
ATOM 798 C CA . PRO A 1 112 ? -11.090 -6.148 19.700 1.00 74.94 112 PRO A CA 1
ATOM 799 C C . PRO A 1 112 ? -12.296 -5.844 18.801 1.00 74.94 112 PRO A C 1
ATOM 801 O O . PRO A 1 112 ? -13.087 -6.747 18.541 1.00 74.94 112 PRO A O 1
ATOM 804 N N . GLN A 1 113 ? -12.464 -4.594 18.357 1.00 79.44 113 GLN A N 1
ATOM 805 C CA . GLN A 1 113 ? -13.529 -4.180 17.443 1.00 79.44 113 GLN A CA 1
ATOM 806 C C . GLN A 1 113 ? -13.291 -4.666 16.008 1.00 79.44 113 GLN A C 1
ATOM 808 O O . GLN A 1 113 ? -14.260 -4.907 15.292 1.00 79.44 113 GLN A O 1
ATOM 813 N N . ILE A 1 114 ? -12.027 -4.833 15.601 1.00 83.00 114 ILE A N 1
ATOM 814 C CA . ILE A 1 114 ? -11.647 -5.374 14.287 1.00 83.00 114 ILE A CA 1
ATOM 815 C C . ILE A 1 114 ? -11.502 -6.893 14.364 1.00 83.00 114 ILE A C 1
ATOM 817 O O . ILE A 1 114 ? -12.047 -7.615 13.532 1.00 83.00 114 ILE A O 1
ATOM 821 N N . GLY A 1 115 ? -10.770 -7.383 15.370 1.00 80.50 115 GLY A N 1
ATOM 822 C CA . GLY A 1 115 ? -10.639 -8.810 15.659 1.00 80.50 115 GLY A CA 1
ATOM 823 C C . GLY A 1 115 ? -10.017 -9.648 14.536 1.00 80.50 115 GLY A C 1
ATOM 824 O O . GLY A 1 115 ? -10.326 -10.836 14.447 1.00 80.50 115 GLY A O 1
ATOM 825 N N . LYS A 1 116 ? -9.163 -9.058 13.686 1.00 84.31 116 LYS A N 1
ATOM 826 C CA . LYS A 1 116 ? -8.528 -9.747 12.548 1.00 84.31 116 LYS A CA 1
ATOM 827 C C . LYS A 1 116 ? -7.131 -10.263 12.888 1.00 84.31 116 LYS A C 1
ATOM 829 O O . LYS A 1 116 ? -6.360 -9.649 13.625 1.00 84.31 116 LYS A O 1
ATOM 834 N N . THR A 1 117 ? -6.785 -11.405 12.312 1.00 87.00 117 THR A N 1
ATOM 835 C CA . THR A 1 117 ? -5.445 -11.992 12.356 1.00 87.00 117 THR A CA 1
ATOM 836 C C . THR A 1 117 ? -4.545 -11.396 11.280 1.00 87.00 117 THR A C 1
ATOM 838 O O . THR A 1 117 ? -5.008 -10.871 10.272 1.00 87.00 117 THR A O 1
ATOM 841 N N . ARG A 1 118 ? -3.229 -11.537 11.458 1.00 81.12 118 ARG A N 1
ATOM 842 C CA . ARG A 1 118 ? -2.237 -11.121 10.459 1.00 81.12 118 ARG A CA 1
ATOM 843 C C . ARG A 1 118 ? -2.499 -11.716 9.071 1.00 81.12 118 ARG A C 1
ATOM 845 O O . ARG A 1 118 ? -2.382 -11.001 8.083 1.00 81.12 118 ARG A O 1
ATOM 852 N N . ASP A 1 119 ? -2.858 -12.995 8.998 1.00 87.50 119 ASP A N 1
ATOM 853 C CA . ASP A 1 119 ? -3.117 -13.664 7.719 1.00 87.50 119 ASP A CA 1
ATOM 854 C C . ASP A 1 119 ? -4.349 -13.073 7.014 1.00 87.50 119 ASP A C 1
ATOM 856 O O . ASP A 1 119 ? -4.350 -12.938 5.793 1.00 87.50 119 ASP A O 1
ATOM 860 N N . GLU A 1 120 ? -5.366 -12.650 7.770 1.00 87.81 120 GLU A N 1
ATOM 861 C CA . GLU A 1 120 ? -6.542 -11.958 7.227 1.00 87.81 120 GLU A CA 1
ATOM 862 C C . GLU A 1 120 ? -6.208 -10.542 6.748 1.00 87.81 120 GLU A C 1
ATOM 864 O O . GLU A 1 120 ? -6.681 -10.142 5.689 1.00 87.81 120 GLU A O 1
ATOM 869 N N . VAL A 1 121 ? -5.347 -9.809 7.464 1.00 86.50 121 VAL A N 1
ATOM 870 C CA . VAL A 1 121 ? -4.853 -8.499 7.001 1.00 86.50 121 VAL A CA 1
ATOM 871 C C . VAL A 1 121 ? -4.104 -8.642 5.677 1.00 86.50 121 VAL A C 1
ATOM 873 O O . VAL A 1 121 ? -4.361 -7.900 4.732 1.00 86.50 121 VAL A O 1
ATOM 876 N N . MET A 1 122 ? -3.206 -9.626 5.573 1.00 86.94 122 MET A N 1
ATOM 877 C CA . MET A 1 122 ? -2.466 -9.872 4.331 1.00 86.94 122 MET A CA 1
ATOM 878 C C . MET A 1 122 ? -3.395 -10.317 3.196 1.00 86.94 122 MET A C 1
ATOM 880 O O . MET A 1 122 ? -3.209 -9.893 2.060 1.00 86.94 122 MET A O 1
ATOM 884 N N . ALA A 1 123 ? -4.427 -11.112 3.495 1.00 88.69 123 ALA A N 1
ATOM 885 C CA . ALA A 1 123 ? -5.434 -11.497 2.511 1.00 88.69 123 ALA A CA 1
ATOM 886 C C . ALA A 1 123 ? -6.266 -10.303 2.009 1.00 88.69 123 ALA A C 1
ATOM 888 O O . ALA A 1 123 ? -6.603 -10.265 0.824 1.00 88.69 123 ALA A O 1
ATOM 889 N N . ASP A 1 124 ? -6.575 -9.327 2.870 1.00 85.94 124 ASP A N 1
ATOM 890 C CA . ASP A 1 124 ? -7.252 -8.092 2.461 1.00 85.94 124 ASP A CA 1
ATOM 891 C C . ASP A 1 124 ? -6.359 -7.266 1.518 1.00 85.94 124 ASP A C 1
ATOM 893 O O . ASP A 1 124 ? -6.818 -6.837 0.458 1.00 85.94 124 ASP A O 1
ATOM 897 N N . ILE A 1 125 ? -5.072 -7.109 1.853 1.00 86.56 125 ILE A N 1
ATOM 898 C CA . ILE A 1 125 ? -4.089 -6.408 1.007 1.00 86.56 125 ILE A CA 1
ATOM 899 C C . ILE A 1 125 ? -3.966 -7.100 -0.360 1.00 86.56 125 ILE A C 1
ATOM 901 O O . ILE A 1 125 ? -4.090 -6.444 -1.396 1.00 86.56 125 ILE A O 1
ATOM 905 N N . ASP A 1 126 ? -3.795 -8.426 -0.379 1.00 87.06 126 ASP A N 1
ATOM 906 C CA . ASP A 1 126 ? -3.713 -9.227 -1.609 1.00 87.06 126 ASP A CA 1
ATOM 907 C C . ASP A 1 126 ? -5.006 -9.149 -2.441 1.00 87.06 126 ASP A C 1
ATOM 909 O O . ASP A 1 126 ? -4.978 -9.174 -3.677 1.00 87.06 126 ASP A O 1
ATOM 913 N N . GLY A 1 127 ? -6.158 -9.082 -1.770 1.00 84.81 127 GLY A N 1
ATOM 914 C CA . GLY A 1 127 ? -7.466 -8.935 -2.397 1.00 84.81 127 GLY A CA 1
ATOM 915 C C . GLY A 1 127 ? -7.602 -7.604 -3.131 1.00 84.81 127 GLY A C 1
ATOM 916 O O . GLY A 1 127 ? -8.008 -7.588 -4.296 1.00 84.81 127 GLY A O 1
ATOM 917 N N . ILE A 1 128 ? -7.217 -6.502 -2.482 1.00 79.94 128 ILE A N 1
ATOM 918 C CA . ILE A 1 128 ? -7.229 -5.166 -3.090 1.00 79.94 128 ILE A CA 1
ATOM 919 C C . ILE A 1 128 ? -6.220 -5.094 -4.235 1.00 79.94 128 ILE A C 1
ATOM 921 O O . ILE A 1 128 ? -6.573 -4.662 -5.332 1.00 79.94 128 ILE A O 1
ATOM 925 N N . ASP A 1 129 ? -5.005 -5.598 -4.030 1.00 79.50 129 ASP A N 1
ATOM 926 C CA . ASP A 1 129 ? -3.974 -5.642 -5.064 1.00 79.50 129 ASP A CA 1
ATOM 927 C C . ASP A 1 129 ? -4.434 -6.417 -6.313 1.00 79.50 129 ASP A C 1
ATOM 929 O O . ASP A 1 129 ? -4.166 -6.016 -7.447 1.00 79.50 129 ASP A O 1
ATOM 933 N N . ARG A 1 130 ? -5.211 -7.493 -6.145 1.00 81.00 130 ARG A N 1
ATOM 934 C CA . ARG A 1 130 ? -5.825 -8.204 -7.275 1.00 81.00 130 ARG A CA 1
ATOM 935 C C . ARG A 1 130 ? -6.860 -7.354 -8.010 1.00 81.00 130 ARG A C 1
ATOM 937 O O . ARG A 1 130 ? -6.803 -7.286 -9.236 1.00 81.00 130 ARG A O 1
ATOM 944 N N . VAL A 1 131 ? -7.791 -6.718 -7.292 1.00 73.62 131 VAL A N 1
ATOM 945 C CA . VAL A 1 131 ? -8.818 -5.839 -7.892 1.00 73.62 131 VAL A CA 1
ATOM 946 C C . VAL A 1 131 ? -8.159 -4.729 -8.699 1.00 73.62 131 VAL A C 1
ATOM 948 O O . VAL A 1 131 ? -8.581 -4.410 -9.811 1.00 73.62 131 VAL A O 1
ATOM 951 N N . ILE A 1 132 ? -7.099 -4.169 -8.139 1.00 71.12 132 ILE A N 1
ATOM 952 C CA . ILE A 1 132 ? -6.321 -3.115 -8.745 1.00 71.12 132 ILE A CA 1
ATOM 953 C C . ILE A 1 132 ? -5.613 -3.606 -10.027 1.00 71.12 132 ILE A C 1
ATOM 955 O O . ILE A 1 132 ? -5.802 -3.028 -11.101 1.00 71.12 132 ILE A O 1
ATOM 959 N N . ARG A 1 133 ? -4.874 -4.721 -9.963 1.00 70.12 133 ARG A N 1
ATOM 960 C CA . ARG A 1 133 ? -4.204 -5.312 -11.137 1.00 70.12 133 ARG A CA 1
ATOM 961 C C . ARG A 1 133 ? -5.177 -5.694 -12.247 1.00 70.12 133 ARG A C 1
ATOM 963 O O . ARG A 1 133 ? -4.865 -5.545 -13.426 1.00 70.12 133 ARG A O 1
ATOM 970 N N . GLU A 1 134 ? -6.366 -6.175 -11.893 1.00 75.00 134 GLU A N 1
ATOM 971 C CA . GLU A 1 134 ? -7.403 -6.523 -12.862 1.00 75.00 134 GLU A CA 1
ATOM 972 C C . GLU A 1 134 ? -7.924 -5.315 -13.645 1.00 75.00 134 GLU A C 1
ATOM 974 O O . GLU A 1 134 ? -8.319 -5.497 -14.804 1.00 75.00 134 GLU A O 1
ATOM 979 N N . ARG A 1 135 ? -7.901 -4.119 -13.041 1.00 68.12 135 ARG A N 1
ATOM 980 C CA . ARG A 1 135 ? -8.240 -2.849 -13.696 1.00 68.12 135 ARG A CA 1
ATOM 981 C C . ARG A 1 135 ? -7.116 -2.354 -14.609 1.00 68.12 135 ARG A C 1
ATOM 983 O O . ARG A 1 135 ? -7.421 -1.793 -15.646 1.00 68.12 135 ARG A O 1
ATOM 990 N N . GLY A 1 136 ? -5.847 -2.621 -14.296 1.00 64.69 136 GLY A N 1
ATOM 991 C CA . GLY A 1 136 ? -4.681 -2.148 -15.064 1.00 64.69 136 GLY A CA 1
ATOM 992 C C . GLY A 1 136 ? -4.258 -2.999 -16.275 1.00 64.69 136 GLY A C 1
ATOM 993 O O . GLY A 1 136 ? -3.098 -2.943 -16.673 1.00 64.69 136 GLY A O 1
ATOM 994 N N . ARG A 1 137 ? -5.137 -3.837 -16.845 1.00 66.06 137 ARG A N 1
ATOM 995 C CA . ARG A 1 137 ? -4.741 -4.880 -17.822 1.00 66.06 137 ARG A CA 1
ATOM 996 C C . ARG A 1 137 ? -4.406 -4.396 -19.239 1.00 66.06 137 ARG A C 1
ATOM 998 O O . ARG A 1 137 ? -3.757 -5.141 -19.971 1.00 66.06 137 ARG A O 1
ATOM 1005 N N . ASN A 1 138 ? -4.803 -3.187 -19.627 1.00 69.50 138 ASN A N 1
ATOM 1006 C CA . ASN A 1 138 ? -4.554 -2.639 -20.966 1.00 69.50 138 ASN A CA 1
ATOM 1007 C C . ASN A 1 138 ? -3.790 -1.312 -20.853 1.00 69.50 138 ASN A C 1
ATOM 1009 O O . ASN A 1 138 ? -3.897 -0.653 -19.832 1.00 69.50 138 ASN A O 1
ATOM 1013 N N . ALA A 1 139 ? -3.046 -0.886 -21.880 1.00 59.22 139 ALA A N 1
ATOM 1014 C CA . ALA A 1 139 ? -2.174 0.298 -21.791 1.00 59.22 139 ALA A CA 1
ATOM 1015 C C . ALA A 1 139 ? -2.915 1.610 -21.439 1.00 59.22 139 ALA A C 1
ATOM 1017 O O . ALA A 1 139 ? -2.422 2.395 -20.630 1.00 59.22 139 ALA A O 1
ATOM 1018 N N . ASP A 1 140 ? -4.112 1.824 -21.993 1.00 64.06 140 ASP A N 1
ATOM 1019 C CA . ASP A 1 140 ? -4.948 2.988 -21.659 1.00 64.06 140 ASP A CA 1
ATOM 1020 C C . ASP A 1 140 ? -5.491 2.894 -20.224 1.00 64.06 140 ASP A C 1
ATOM 1022 O O . ASP A 1 140 ? -5.462 3.868 -19.469 1.00 64.06 140 ASP A O 1
ATOM 1026 N N . ASP A 1 141 ? -5.900 1.689 -19.819 1.00 68.06 141 ASP A N 1
ATOM 1027 C CA . ASP A 1 141 ? -6.355 1.415 -18.458 1.00 68.06 141 ASP A CA 1
ATOM 1028 C C . ASP A 1 141 ? -5.203 1.520 -17.451 1.00 68.06 141 ASP A C 1
ATOM 1030 O O . ASP A 1 141 ? -5.425 1.940 -16.325 1.00 68.06 141 ASP A O 1
ATOM 1034 N N . PHE A 1 142 ? -3.968 1.210 -17.854 1.00 68.06 142 PHE A N 1
ATOM 1035 C CA . PHE A 1 142 ? -2.757 1.315 -17.045 1.00 68.06 142 PHE A CA 1
ATOM 1036 C C . PHE A 1 142 ? -2.397 2.772 -16.744 1.00 68.06 142 PHE A C 1
ATOM 1038 O O . PHE A 1 142 ? -2.030 3.085 -15.617 1.00 68.06 142 PHE A O 1
ATOM 1045 N N . MET A 1 143 ? -2.535 3.683 -17.712 1.00 65.94 143 MET A N 1
ATOM 1046 C CA . MET A 1 143 ? -2.277 5.114 -17.492 1.00 65.94 143 MET A CA 1
ATOM 1047 C C . MET A 1 143 ? -3.364 5.774 -16.636 1.00 65.94 143 MET A C 1
ATOM 1049 O O . MET A 1 143 ? -3.056 6.572 -15.745 1.00 65.94 143 MET A O 1
ATOM 1053 N N . ALA A 1 144 ? -4.632 5.417 -16.866 1.00 70.06 144 ALA A N 1
ATOM 1054 C CA . ALA A 1 144 ? -5.730 5.823 -15.990 1.00 70.06 144 ALA A CA 1
ATOM 1055 C C . ALA A 1 144 ? -5.529 5.271 -14.568 1.00 70.06 144 ALA A C 1
ATOM 1057 O O . ALA A 1 144 ? -5.692 5.987 -13.583 1.00 70.06 144 ALA A O 1
ATOM 1058 N N . PHE A 1 145 ? -5.089 4.020 -14.474 1.00 72.62 145 PHE A N 1
ATOM 1059 C CA . PHE A 1 145 ? -4.777 3.347 -13.226 1.00 72.62 145 PHE A CA 1
ATOM 1060 C C . PHE A 1 145 ? -3.601 3.988 -12.475 1.00 72.62 145 PHE A C 1
ATOM 1062 O O . PHE A 1 145 ? -3.720 4.254 -11.285 1.00 72.62 145 PHE A O 1
ATOM 1069 N N . ALA A 1 146 ? -2.499 4.310 -13.153 1.00 67.31 146 ALA A N 1
ATOM 1070 C CA . ALA A 1 146 ? -1.353 4.987 -12.548 1.00 67.31 146 ALA A CA 1
ATOM 1071 C C . ALA A 1 146 ? -1.724 6.380 -12.007 1.00 67.31 146 ALA A C 1
ATOM 1073 O O . ALA A 1 146 ? -1.209 6.804 -10.975 1.00 67.31 146 ALA A O 1
ATOM 1074 N N . THR A 1 147 ? -2.651 7.072 -12.677 1.00 69.31 147 THR A N 1
ATOM 1075 C CA . THR A 1 147 ? -3.183 8.364 -12.215 1.00 69.31 147 THR A CA 1
ATOM 1076 C C . THR A 1 147 ? -4.031 8.201 -10.951 1.00 69.31 147 THR A C 1
ATOM 1078 O O . THR A 1 147 ? -3.911 8.999 -10.024 1.00 69.31 147 THR A O 1
ATOM 1081 N N . GLU A 1 148 ? -4.860 7.157 -10.886 1.00 72.50 148 GLU A N 1
ATOM 1082 C CA . GLU A 1 148 ? -5.664 6.863 -9.696 1.00 72.50 148 GLU A CA 1
ATOM 1083 C C . GLU A 1 148 ? -4.791 6.419 -8.514 1.00 72.50 148 GLU A C 1
ATOM 1085 O O . GLU A 1 148 ? -4.994 6.892 -7.398 1.00 72.50 148 GLU A O 1
ATOM 1090 N N . LEU A 1 149 ? -3.756 5.606 -8.760 1.00 72.00 149 LEU A N 1
ATOM 1091 C CA . LEU A 1 149 ? -2.775 5.238 -7.736 1.00 72.00 149 LEU A CA 1
ATOM 1092 C C . LEU A 1 149 ? -2.059 6.454 -7.157 1.00 72.00 149 LEU A C 1
ATOM 1094 O O . LEU A 1 149 ? -1.852 6.506 -5.952 1.00 72.00 149 LEU A O 1
ATOM 1098 N N . ALA A 1 150 ? -1.676 7.424 -7.991 1.00 67.50 150 ALA A N 1
ATOM 1099 C CA . ALA A 1 150 ? -1.030 8.643 -7.512 1.00 67.50 150 ALA A CA 1
ATOM 1100 C C . ALA A 1 150 ? -1.961 9.431 -6.574 1.00 67.50 150 ALA A C 1
ATOM 1102 O O . ALA A 1 150 ? -1.543 9.860 -5.503 1.00 67.50 150 ALA A O 1
ATOM 1103 N N . ARG A 1 151 ? -3.250 9.534 -6.927 1.00 70.69 151 ARG A N 1
ATOM 1104 C CA . ARG A 1 151 ? -4.269 10.184 -6.091 1.00 70.69 151 ARG A CA 1
ATOM 1105 C C . ARG A 1 151 ? -4.480 9.459 -4.758 1.00 70.69 151 ARG A C 1
ATOM 1107 O O . ARG A 1 151 ? -4.674 10.111 -3.737 1.00 70.69 151 ARG A O 1
ATOM 1114 N N . GLU A 1 152 ? -4.494 8.129 -4.762 1.00 71.19 152 GLU A N 1
ATOM 1115 C CA . GLU A 1 152 ? -4.615 7.323 -3.540 1.00 71.19 152 GLU A CA 1
ATOM 1116 C C . GLU A 1 152 ? -3.338 7.377 -2.689 1.00 71.19 152 GLU A C 1
ATOM 1118 O O . GLU A 1 152 ? -3.423 7.450 -1.467 1.00 71.19 152 GLU A O 1
ATOM 1123 N N . SER A 1 153 ? -2.161 7.429 -3.317 1.00 69.56 153 SER A N 1
ATOM 1124 C CA . SER A 1 153 ? -0.875 7.591 -2.631 1.00 69.56 153 SER A CA 1
ATOM 1125 C C . SER A 1 153 ? -0.800 8.922 -1.877 1.00 69.56 153 SER A C 1
ATOM 1127 O O . SER A 1 153 ? -0.417 8.935 -0.711 1.00 69.56 153 SER A O 1
ATOM 1129 N N . ASP A 1 154 ? -1.253 10.025 -2.483 1.00 70.25 154 ASP A N 1
ATOM 1130 C CA . ASP A 1 154 ? -1.309 11.339 -1.817 1.00 70.25 154 ASP A CA 1
ATOM 1131 C C . ASP A 1 154 ? -2.223 11.322 -0.573 1.00 70.25 154 ASP A C 1
ATOM 1133 O O . ASP A 1 154 ? -1.981 12.018 0.417 1.00 70.25 154 ASP A O 1
ATOM 1137 N N . GLN A 1 155 ? -3.281 10.503 -0.596 1.00 68.31 155 GLN A N 1
ATOM 1138 C CA . GLN A 1 155 ? -4.183 10.317 0.548 1.00 68.31 155 GLN A CA 1
ATOM 1139 C C . GLN A 1 155 ? -3.533 9.499 1.671 1.00 68.31 155 GLN A C 1
ATOM 1141 O O . GLN A 1 155 ? -3.851 9.685 2.847 1.00 68.31 155 GLN A O 1
ATOM 1146 N N . CYS A 1 156 ? -2.588 8.627 1.326 1.00 75.81 156 CYS A N 1
ATOM 1147 C CA . CYS A 1 156 ? -1.819 7.841 2.283 1.00 75.81 156 CYS A CA 1
ATOM 1148 C C . CYS A 1 156 ? -0.763 8.668 3.018 1.00 75.81 156 CYS A C 1
ATOM 1150 O O . CYS A 1 156 ? -0.562 8.466 4.220 1.00 75.81 156 CYS A O 1
ATOM 1152 N N . ASP A 1 157 ? -0.177 9.667 2.359 1.00 66.56 157 ASP A N 1
ATOM 1153 C CA . ASP A 1 157 ? 0.715 10.638 3.004 1.00 66.56 157 ASP A CA 1
ATOM 1154 C C . ASP A 1 157 ? -0.004 11.441 4.098 1.00 66.56 157 ASP A C 1
ATOM 1156 O O . ASP A 1 157 ? 0.572 11.740 5.150 1.00 66.56 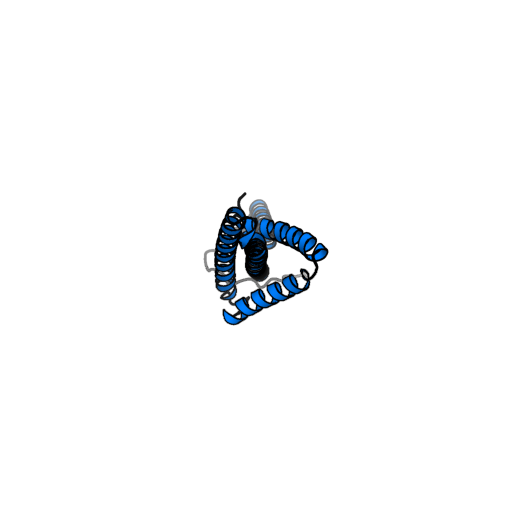157 ASP A O 1
ATOM 1160 N N . THR A 1 158 ? -1.296 11.727 3.908 1.00 59.53 158 THR A N 1
ATOM 1161 C CA . THR A 1 158 ? -2.110 12.446 4.902 1.00 59.53 158 THR A CA 1
ATOM 1162 C C . THR A 1 158 ? -2.386 11.604 6.154 1.00 59.53 158 THR A C 1
ATOM 1164 O O . THR A 1 158 ? -2.551 12.150 7.243 1.00 59.53 158 THR A O 1
ATOM 1167 N N . ILE A 1 159 ? -2.392 10.273 6.029 1.00 56.41 159 ILE A N 1
ATOM 1168 C CA . ILE A 1 159 ? -2.546 9.339 7.158 1.00 56.41 159 ILE A CA 1
ATOM 1169 C C . ILE A 1 159 ? -1.234 9.206 7.941 1.00 56.41 159 ILE A C 1
ATOM 1171 O O . ILE A 1 159 ? -1.260 9.073 9.165 1.00 56.41 159 ILE A O 1
ATOM 1175 N N . GLN A 1 160 ? -0.084 9.277 7.261 1.00 53.25 160 GLN A N 1
ATOM 1176 C CA . GLN A 1 160 ? 1.227 9.280 7.918 1.00 53.25 160 GLN A CA 1
ATOM 1177 C C . GLN A 1 160 ? 1.532 10.605 8.636 1.00 53.25 160 GLN A C 1
ATOM 1179 O O . GLN A 1 160 ? 2.244 10.598 9.640 1.00 53.25 160 GLN A O 1
ATOM 1184 N N . ASN A 1 161 ? 0.982 11.729 8.159 1.00 48.88 161 ASN A N 1
ATOM 1185 C CA . ASN A 1 161 ? 1.140 13.058 8.754 1.00 48.88 161 ASN A CA 1
ATOM 1186 C C . ASN A 1 161 ? -0.207 13.803 8.851 1.00 48.88 161 ASN A C 1
ATOM 1188 O O . ASN A 1 161 ? -0.483 14.684 8.037 1.00 48.88 161 ASN A O 1
ATOM 1192 N N . PRO A 1 162 ? -1.034 13.535 9.879 1.00 43.22 162 PRO A N 1
ATOM 1193 C CA . PRO A 1 162 ? -2.345 14.176 10.031 1.00 43.22 162 PRO A CA 1
ATOM 1194 C C . PRO A 1 162 ? -2.290 15.668 10.433 1.00 43.22 162 PRO A C 1
ATOM 1196 O O . PRO A 1 162 ? -3.333 16.268 10.671 1.00 43.22 162 PRO A O 1
ATOM 1199 N N . ALA A 1 163 ? -1.098 16.268 10.546 1.00 36.12 163 ALA A N 1
ATOM 1200 C CA . ALA A 1 163 ? -0.869 17.623 11.064 1.00 36.12 163 ALA A CA 1
ATOM 1201 C C . ALA A 1 163 ? -0.140 18.553 10.068 1.00 36.12 163 ALA A C 1
ATOM 1203 O O . ALA A 1 163 ? 0.700 19.355 10.483 1.00 36.12 163 ALA A O 1
ATOM 1204 N N . GLY A 1 164 ? -0.422 18.412 8.769 1.00 38.00 164 GLY A N 1
ATOM 1205 C CA . GLY A 1 164 ? -0.011 19.388 7.749 1.00 38.00 164 GLY A CA 1
ATOM 1206 C C . GLY A 1 164 ? -0.730 20.724 7.897 1.00 38.00 164 GLY A C 1
ATOM 1207 O O . GLY A 1 164 ? -1.971 20.699 8.050 1.00 38.00 164 GLY A O 1
#

Organism: NCBI:txid680125

Sequence (164 aa):
MKMLGLSACAIGALLLVGCSDDPTAEEEVAQIEAGREAAQAAEDTPSVQSQYDAAVGCAATAVNVANVFNVIASTDEDSNPEQAAQARGNAEQNMTEARAFAQQAEQIARDPQIGKTRDEVMADIDGIDRVIRERGRNADDFMAFATELARESDQCDTIQNPAG

pLDDT: mean 72.01, std 17.04, range [28.8, 93.38]